Protein AF-A0A924V5T1-F1 (afdb_monomer_lite)

Structure (mmCIF, N/CA/C/O backbone):
data_AF-A0A924V5T1-F1
#
_entry.id   AF-A0A924V5T1-F1
#
loop_
_atom_site.group_PDB
_atom_site.id
_atom_site.type_symbol
_atom_site.label_atom_id
_atom_site.label_alt_id
_atom_site.label_comp_id
_atom_site.label_asym_id
_atom_site.label_entity_id
_atom_site.label_seq_id
_atom_site.pdbx_PDB_ins_code
_atom_site.Cartn_x
_atom_site.Cartn_y
_atom_site.Cartn_z
_atom_site.occupancy
_atom_site.B_iso_or_equiv
_atom_site.auth_seq_id
_atom_site.auth_comp_id
_atom_site.aut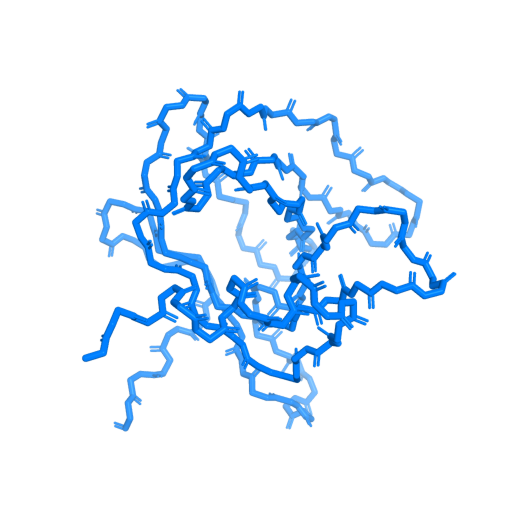h_asym_id
_atom_site.auth_atom_id
_atom_site.pdbx_PDB_model_num
ATOM 1 N N . MET A 1 1 ? -4.536 -13.784 16.838 1.00 47.34 1 MET A N 1
ATOM 2 C CA . MET A 1 1 ? -4.425 -12.323 16.641 1.00 47.34 1 MET A CA 1
ATOM 3 C C . MET A 1 1 ? -4.767 -12.011 15.199 1.00 47.34 1 MET A C 1
ATOM 5 O O . MET A 1 1 ? -4.208 -12.648 14.315 1.00 47.34 1 MET A O 1
ATOM 9 N N . ASN A 1 2 ? -5.711 -11.102 14.961 1.00 61.66 2 ASN A N 1
ATOM 10 C CA . ASN A 1 2 ? -5.956 -10.565 13.624 1.00 61.66 2 ASN A CA 1
ATOM 11 C C . ASN A 1 2 ? -4.733 -9.700 13.269 1.00 61.66 2 ASN A C 1
ATOM 13 O O . ASN A 1 2 ? -4.480 -8.739 13.978 1.00 61.66 2 ASN A O 1
ATOM 17 N N . LEU A 1 3 ? -3.932 -10.041 12.253 1.00 63.88 3 LEU A N 1
ATOM 18 C CA . LEU A 1 3 ? -2.721 -9.264 11.918 1.00 63.88 3 LEU A CA 1
ATOM 19 C C . LEU A 1 3 ? -3.031 -7.786 11.626 1.00 63.88 3 LEU A C 1
ATOM 21 O O . LEU A 1 3 ? -2.211 -6.917 11.905 1.00 63.88 3 LEU A O 1
ATOM 25 N N . ASN A 1 4 ? -4.244 -7.486 11.158 1.00 81.69 4 ASN A N 1
ATOM 26 C CA . ASN A 1 4 ? -4.672 -6.111 10.927 1.00 81.69 4 ASN A CA 1
ATOM 27 C C . ASN A 1 4 ? -4.955 -5.349 12.241 1.00 81.69 4 ASN A C 1
ATOM 29 O O . ASN A 1 4 ? -5.066 -4.124 12.210 1.00 81.69 4 ASN A O 1
ATOM 33 N N . SER A 1 5 ? -5.028 -6.018 13.405 1.00 84.19 5 SER A N 1
ATOM 34 C CA . SER A 1 5 ? -5.302 -5.359 14.692 1.00 84.19 5 SER A CA 1
ATOM 35 C C . SER A 1 5 ? -4.151 -4.475 15.162 1.00 84.19 5 SER A C 1
ATOM 37 O O . SER A 1 5 ? -4.401 -3.412 15.726 1.00 84.19 5 SER A O 1
ATOM 39 N N . GLU A 1 6 ? -2.901 -4.886 14.932 1.00 91.06 6 GLU A N 1
ATOM 40 C CA . GLU A 1 6 ? -1.725 -4.066 15.250 1.00 91.06 6 GLU A CA 1
ATOM 41 C C . GLU A 1 6 ? -1.711 -2.797 14.394 1.00 91.06 6 GLU A C 1
ATOM 43 O O . GLU A 1 6 ? -1.621 -1.694 14.924 1.00 91.06 6 GLU A O 1
ATOM 48 N N . ILE A 1 7 ? -1.919 -2.947 13.084 1.00 93.62 7 ILE A N 1
ATOM 49 C CA . ILE A 1 7 ? -1.963 -1.835 12.125 1.00 93.62 7 ILE A CA 1
ATOM 50 C C . ILE A 1 7 ? -3.100 -0.871 12.464 1.00 93.62 7 ILE A C 1
ATOM 52 O O . ILE A 1 7 ? -2.895 0.335 12.544 1.00 93.62 7 ILE A O 1
ATOM 56 N N . THR A 1 8 ? -4.291 -1.403 12.734 1.00 92.50 8 THR A N 1
ATOM 57 C CA . THR A 1 8 ? -5.449 -0.609 13.157 1.00 92.50 8 THR A CA 1
ATOM 58 C C . THR A 1 8 ? -5.166 0.157 14.448 1.00 92.50 8 THR A C 1
ATOM 60 O O . THR A 1 8 ? -5.561 1.314 14.579 1.00 92.50 8 THR A O 1
ATOM 63 N N . SER A 1 9 ? -4.470 -0.463 15.402 1.00 92.56 9 SER A N 1
ATOM 64 C CA . SER A 1 9 ? -4.104 0.190 16.662 1.00 92.56 9 SER A CA 1
ATOM 65 C C . SER A 1 9 ? -3.049 1.273 16.447 1.00 92.56 9 SER A C 1
ATOM 67 O O . SER A 1 9 ? -3.167 2.349 17.025 1.00 92.56 9 SER A O 1
ATOM 69 N N . ALA A 1 10 ? -2.054 1.029 15.592 1.00 92.62 10 ALA A N 1
ATOM 70 C CA . ALA A 1 10 ? -1.055 2.026 15.225 1.00 92.62 10 ALA A CA 1
ATOM 71 C C . ALA A 1 10 ? -1.709 3.238 14.550 1.00 92.62 10 ALA A C 1
ATOM 73 O O . ALA A 1 10 ? -1.466 4.368 14.964 1.00 92.62 10 ALA A O 1
ATOM 74 N N . ILE A 1 11 ? -2.628 3.008 13.604 1.00 92.81 11 ILE A N 1
ATOM 75 C CA . ILE A 1 11 ? -3.383 4.079 12.943 1.00 92.81 11 ILE A CA 1
ATOM 76 C C . ILE A 1 11 ? -4.194 4.882 13.962 1.00 92.81 11 ILE A C 1
ATOM 78 O O . ILE A 1 11 ? -4.075 6.098 14.010 1.00 92.81 11 ILE A O 1
ATOM 82 N N . LYS A 1 12 ? -4.966 4.231 14.839 1.00 91.12 12 LYS A N 1
ATOM 83 C CA . LYS A 1 12 ? -5.766 4.932 15.863 1.00 91.12 12 LYS A CA 1
ATOM 84 C C . LYS A 1 12 ? -4.932 5.796 16.814 1.00 91.12 12 LYS A C 1
ATOM 86 O O . LYS A 1 12 ? -5.452 6.769 17.346 1.00 91.12 12 LYS A O 1
ATOM 91 N N . ASN A 1 13 ? -3.667 5.439 17.018 1.00 91.56 13 ASN A N 1
ATOM 92 C CA . ASN A 1 13 ? -2.733 6.168 17.872 1.00 91.56 13 ASN A CA 1
ATOM 93 C C . ASN A 1 13 ? -1.789 7.095 17.087 1.00 91.56 13 ASN A C 1
ATOM 95 O O . ASN A 1 13 ? -0.826 7.592 17.664 1.00 91.56 13 ASN A O 1
ATOM 99 N N . SER A 1 14 ? -2.024 7.305 15.786 1.00 90.69 14 SER A N 1
ATOM 100 C CA . SER A 1 14 ? -1.155 8.104 14.910 1.00 90.69 14 SER A CA 1
ATOM 101 C C . SER A 1 14 ? 0.319 7.677 14.957 1.00 90.69 14 SER A C 1
ATOM 103 O O . SER A 1 14 ? 1.222 8.509 14.916 1.00 90.69 14 SER A O 1
ATOM 105 N N . ALA A 1 15 ? 0.564 6.371 15.081 1.00 91.25 15 ALA A N 1
ATOM 106 C CA . ALA A 1 15 ? 1.891 5.798 15.248 1.00 91.25 15 ALA A CA 1
ATOM 107 C C . ALA A 1 15 ? 2.399 5.176 13.933 1.00 91.25 15 ALA A C 1
ATOM 109 O O . ALA A 1 15 ? 1.681 4.385 13.311 1.00 91.25 15 ALA A O 1
ATOM 110 N N . PRO A 1 16 ? 3.643 5.472 13.511 1.00 94.06 16 PRO A N 1
ATOM 111 C CA . PRO A 1 16 ? 4.256 4.806 12.370 1.00 94.06 16 PRO A CA 1
ATOM 112 C C . PRO A 1 16 ? 4.688 3.377 12.728 1.00 94.06 16 PRO A C 1
ATOM 114 O O . PRO A 1 16 ? 5.044 3.091 13.872 1.00 94.06 16 PRO A O 1
ATOM 117 N N . LEU A 1 17 ? 4.754 2.497 11.726 1.00 94.19 17 LEU A N 1
ATOM 118 C CA . LEU A 1 17 ? 5.351 1.165 11.848 1.00 94.19 17 LEU A CA 1
ATOM 119 C C . LEU A 1 17 ? 6.462 1.002 10.812 1.00 94.19 17 LEU A C 1
ATOM 121 O O . LEU A 1 17 ? 6.240 1.154 9.613 1.00 94.19 17 LEU A O 1
ATOM 125 N N . LYS A 1 18 ? 7.661 0.624 11.270 1.00 94.56 18 LYS A N 1
ATOM 126 C CA . LYS A 1 18 ? 8.819 0.363 10.394 1.00 94.56 18 LYS A CA 1
ATOM 127 C C . LYS A 1 18 ? 8.668 -0.870 9.513 1.00 94.56 18 LYS A C 1
ATOM 129 O O . LYS A 1 18 ? 9.455 -1.057 8.594 1.00 94.56 18 LYS A O 1
ATOM 134 N N . TYR A 1 19 ? 7.695 -1.717 9.808 1.00 94.44 19 TYR A N 1
ATOM 135 C CA . TYR A 1 19 ? 7.293 -2.801 8.936 1.00 94.44 19 TYR A CA 1
ATOM 136 C C . TYR A 1 19 ? 5.901 -3.271 9.346 1.00 94.44 19 TYR A C 1
ATOM 138 O O . TYR A 1 19 ? 5.662 -3.545 10.520 1.00 94.44 19 TYR A O 1
ATOM 146 N N . ALA A 1 20 ? 4.994 -3.377 8.386 1.00 95.38 20 ALA A N 1
ATOM 147 C CA . ALA A 1 20 ? 3.635 -3.854 8.581 1.00 95.38 20 ALA A CA 1
ATOM 148 C C . ALA A 1 20 ? 3.242 -4.783 7.431 1.00 95.38 20 ALA A C 1
ATOM 150 O O . ALA A 1 20 ? 3.680 -4.586 6.301 1.00 95.38 20 ALA A O 1
ATOM 151 N N . ILE A 1 21 ? 2.401 -5.782 7.719 1.00 96.06 21 ILE A N 1
ATOM 152 C CA . ILE A 1 21 ? 1.785 -6.649 6.707 1.00 96.06 21 ILE A CA 1
ATOM 153 C C . ILE A 1 21 ? 0.271 -6.516 6.828 1.00 96.06 21 ILE A C 1
ATOM 155 O O . ILE A 1 21 ? -0.341 -7.083 7.733 1.00 96.06 21 ILE A O 1
ATOM 159 N N . VAL A 1 22 ? -0.330 -5.789 5.894 1.00 96.00 22 VAL A N 1
ATOM 160 C CA . VAL A 1 22 ? -1.779 -5.662 5.761 1.00 96.00 22 VAL A CA 1
ATOM 161 C C . VAL A 1 22 ? -2.277 -6.830 4.921 1.00 96.00 22 VAL A C 1
ATOM 163 O O . VAL A 1 22 ? -1.910 -6.947 3.752 1.00 96.00 22 VAL A O 1
ATOM 166 N N . LYS A 1 23 ? -3.129 -7.690 5.485 1.00 94.69 23 LYS A N 1
ATOM 167 C CA . LYS A 1 23 ? -3.703 -8.834 4.760 1.00 94.69 23 LYS A CA 1
ATOM 168 C C . LYS A 1 23 ? -5.143 -8.567 4.349 1.00 94.69 23 LYS A C 1
ATOM 170 O O . LYS A 1 23 ? -5.903 -7.965 5.104 1.00 94.69 23 LYS A O 1
ATOM 175 N N . ASN A 1 24 ? -5.524 -9.115 3.194 1.00 94.00 24 ASN A N 1
ATOM 176 C CA . ASN A 1 24 ? -6.902 -9.121 2.693 1.00 94.00 24 ASN A CA 1
ATOM 177 C C . ASN A 1 24 ? -7.524 -7.713 2.579 1.00 94.00 24 ASN A C 1
ATOM 179 O O . ASN A 1 24 ? -8.724 -7.546 2.784 1.00 94.00 24 ASN A O 1
ATOM 183 N N . ALA A 1 25 ? -6.709 -6.707 2.253 1.00 96.75 25 ALA A N 1
ATOM 184 C CA . ALA A 1 25 ? -7.194 -5.355 2.019 1.00 96.75 25 ALA A CA 1
ATOM 185 C C . ALA A 1 25 ? -7.869 -5.262 0.653 1.00 96.75 25 ALA A C 1
ATOM 187 O O . ALA A 1 25 ? -7.419 -5.888 -0.310 1.00 96.75 25 ALA A O 1
ATOM 188 N N . GLN A 1 26 ? -8.933 -4.469 0.568 1.00 97.94 26 GLN A N 1
ATOM 189 C CA . GLN A 1 26 ? -9.655 -4.236 -0.677 1.00 97.94 26 GLN A CA 1
ATOM 190 C C . GLN A 1 26 ? -9.289 -2.872 -1.248 1.00 97.94 26 GLN A C 1
ATOM 192 O O . GLN A 1 26 ? -9.386 -1.863 -0.559 1.00 97.94 26 GLN A O 1
ATOM 197 N N . VAL A 1 27 ? -8.914 -2.814 -2.524 1.00 98.56 27 VAL A N 1
ATOM 198 C CA . VAL A 1 27 ? -8.728 -1.539 -3.225 1.00 98.56 27 VAL A CA 1
ATOM 199 C C . VAL A 1 27 ? -10.082 -0.861 -3.388 1.00 98.56 27 VAL A C 1
ATOM 201 O O . VAL A 1 27 ? -10.954 -1.375 -4.085 1.00 98.56 27 VAL A O 1
ATOM 204 N N . VAL A 1 28 ? -10.247 0.309 -2.779 1.00 98.38 28 VAL A N 1
ATOM 205 C CA . VAL A 1 28 ? -11.485 1.100 -2.849 1.00 98.38 28 VAL A CA 1
ATOM 206 C C . VAL A 1 28 ? -11.376 2.257 -3.838 1.00 98.38 28 VAL A C 1
ATOM 208 O O . VAL A 1 28 ? -12.387 2.747 -4.334 1.00 98.38 28 VAL A O 1
ATOM 211 N N . LYS A 1 29 ? -10.152 2.684 -4.176 1.00 98.31 29 LYS A N 1
ATOM 212 C CA . LYS A 1 29 ? -9.923 3.763 -5.142 1.00 98.31 29 LYS A CA 1
ATOM 213 C C . LYS A 1 29 ? -8.568 3.631 -5.826 1.00 98.31 29 LYS A C 1
ATOM 215 O O . LYS A 1 29 ? -7.558 3.445 -5.157 1.00 98.31 29 LYS A O 1
ATOM 220 N N . SER A 1 30 ? -8.533 3.808 -7.144 1.00 97.56 30 SER A N 1
ATOM 221 C CA . SER A 1 30 ? -7.288 4.054 -7.881 1.00 97.56 30 SER A CA 1
ATOM 222 C C . SER A 1 30 ? -7.027 5.560 -7.950 1.00 97.56 30 SER A C 1
ATOM 224 O O . SER A 1 30 ? -7.963 6.346 -8.121 1.00 97.56 30 SER A O 1
ATOM 226 N N . LEU A 1 31 ? -5.774 5.974 -7.768 1.00 97.75 31 LEU A N 1
ATOM 227 C CA . LEU A 1 31 ? -5.359 7.372 -7.840 1.00 97.75 31 LEU A CA 1
ATOM 228 C C . LEU A 1 31 ? -4.437 7.571 -9.051 1.00 97.75 31 LEU A C 1
ATOM 230 O O . LEU A 1 31 ? -3.757 6.626 -9.452 1.00 97.75 31 LEU A O 1
ATOM 234 N N . PRO A 1 32 ? -4.364 8.787 -9.624 1.00 97.62 32 PRO A N 1
ATOM 235 C CA . PRO A 1 32 ? -3.344 9.097 -10.615 1.00 97.62 32 PRO A CA 1
ATOM 236 C C . PRO A 1 32 ? -1.948 8.837 -10.052 1.00 97.62 32 PRO A C 1
ATOM 238 O O . PRO A 1 32 ? -1.692 9.118 -8.872 1.00 97.62 32 PRO A O 1
ATOM 241 N N . ASP A 1 33 ? -1.044 8.360 -10.901 1.00 97.50 33 ASP A N 1
ATOM 242 C CA . ASP A 1 33 ? 0.359 8.211 -10.531 1.00 97.50 33 ASP A CA 1
ATOM 243 C C . ASP A 1 33 ? 0.919 9.530 -9.988 1.00 97.50 33 ASP A C 1
ATOM 245 O O . ASP A 1 33 ? 0.595 10.615 -10.485 1.00 97.50 33 ASP A O 1
ATOM 249 N N . ASP A 1 34 ? 1.760 9.432 -8.967 1.00 96.44 34 ASP A N 1
ATOM 250 C CA . ASP A 1 34 ? 2.574 10.555 -8.530 1.00 96.44 34 ASP A CA 1
ATOM 251 C C . ASP A 1 34 ? 3.867 10.586 -9.342 1.00 96.44 34 ASP A C 1
ATOM 253 O O . ASP A 1 34 ? 4.571 9.583 -9.455 1.00 96.44 34 ASP A O 1
ATOM 257 N N . LYS A 1 35 ? 4.140 11.747 -9.935 1.00 96.62 35 LYS A N 1
ATOM 258 C CA . LYS A 1 35 ? 5.281 11.995 -10.825 1.00 96.62 35 LYS A CA 1
ATOM 259 C C . LYS A 1 35 ? 6.243 13.038 -10.250 1.00 96.62 35 LYS A C 1
ATOM 261 O O . LYS A 1 35 ? 7.155 13.476 -10.945 1.00 96.62 35 LYS A O 1
ATOM 266 N N . ASN A 1 36 ? 6.029 13.479 -9.009 1.00 91.94 36 ASN A N 1
ATOM 267 C CA . ASN A 1 36 ? 6.891 14.453 -8.343 1.00 91.94 36 ASN A CA 1
ATOM 268 C C . ASN A 1 36 ? 8.088 13.742 -7.696 1.00 91.94 36 ASN A C 1
ATOM 270 O O . ASN A 1 36 ? 8.133 13.547 -6.484 1.00 91.94 36 ASN A O 1
ATOM 274 N N . GLY A 1 37 ? 9.052 13.333 -8.521 1.00 92.81 37 GLY A N 1
ATOM 275 C CA . GLY A 1 37 ? 10.171 12.481 -8.112 1.00 92.81 37 GLY A CA 1
ATOM 276 C C . GLY A 1 37 ? 10.072 11.105 -8.775 1.00 92.81 37 GLY A C 1
ATOM 277 O O . GLY A 1 37 ? 9.616 11.045 -9.919 1.00 92.81 37 GLY A O 1
ATOM 278 N N . PRO A 1 38 ? 10.492 10.016 -8.100 1.00 93.62 38 PRO A N 1
ATOM 279 C CA . PRO A 1 38 ? 10.297 8.669 -8.626 1.00 93.62 38 PRO A CA 1
ATOM 280 C C . PRO A 1 38 ? 8.820 8.410 -8.929 1.00 93.62 38 PRO A C 1
ATOM 282 O O . PRO A 1 38 ? 7.937 8.887 -8.207 1.00 93.62 38 PRO A O 1
ATOM 285 N N . LEU A 1 39 ? 8.548 7.663 -9.991 1.00 97.00 39 LEU A N 1
ATOM 286 C CA . LEU A 1 39 ? 7.196 7.359 -10.426 1.00 97.00 39 LEU A CA 1
ATOM 287 C C . LEU A 1 39 ? 6.534 6.409 -9.426 1.00 97.00 39 LEU A C 1
ATOM 289 O O . LEU A 1 39 ? 6.931 5.253 -9.286 1.00 97.00 39 LEU A O 1
ATOM 293 N N . HIS A 1 40 ? 5.480 6.878 -8.758 1.00 97.81 40 HIS A N 1
ATOM 294 C CA . HIS A 1 40 ? 4.699 6.047 -7.845 1.00 97.81 40 HIS A CA 1
ATOM 295 C C . HIS A 1 40 ? 3.306 5.783 -8.401 1.00 97.81 40 HIS A C 1
ATOM 297 O O . HIS A 1 40 ? 2.519 6.702 -8.633 1.00 97.81 40 HIS A O 1
ATOM 303 N N . GLN A 1 41 ? 2.959 4.507 -8.522 1.00 98.25 41 GLN A N 1
ATOM 304 C CA . GLN A 1 41 ? 1.572 4.085 -8.608 1.00 98.25 41 GLN A CA 1
ATOM 305 C C . GLN A 1 41 ? 0.907 4.278 -7.242 1.00 98.25 41 GLN A C 1
ATOM 307 O O . GLN A 1 41 ? 1.485 3.933 -6.208 1.00 98.25 41 GLN A O 1
ATOM 312 N N . ARG A 1 42 ? -0.325 4.800 -7.235 1.00 98.12 42 ARG A N 1
ATOM 313 C CA . ARG A 1 42 ? -1.078 5.035 -6.000 1.00 98.12 42 ARG A CA 1
ATOM 314 C C . ARG A 1 42 ? -2.475 4.439 -6.031 1.00 98.12 42 ARG A C 1
ATOM 316 O O . ARG A 1 42 ? -3.183 4.499 -7.036 1.00 98.12 42 ARG A O 1
ATOM 323 N N . TRP A 1 43 ? -2.902 3.916 -4.892 1.00 98.50 43 TRP A N 1
ATOM 324 C CA . TRP A 1 43 ? -4.280 3.492 -4.660 1.00 98.50 43 TRP A CA 1
ATOM 325 C C . TRP A 1 43 ? -4.627 3.616 -3.181 1.00 98.50 43 TRP A C 1
ATOM 327 O O . TRP A 1 43 ? -3.749 3.695 -2.327 1.00 98.50 43 TRP A O 1
ATOM 337 N N . ILE A 1 44 ? -5.919 3.628 -2.884 1.00 98.38 44 ILE A N 1
ATOM 338 C CA . ILE A 1 44 ? -6.443 3.567 -1.524 1.00 98.38 44 ILE A CA 1
ATOM 339 C C . ILE A 1 44 ? -7.014 2.174 -1.322 1.00 98.38 44 ILE A C 1
ATOM 341 O O . ILE A 1 44 ? -7.796 1.691 -2.150 1.00 98.38 44 ILE A O 1
ATOM 345 N N . MET A 1 45 ? -6.632 1.539 -0.220 1.00 97.81 45 MET A N 1
ATOM 346 C CA . MET A 1 45 ? -7.189 0.264 0.210 1.00 97.81 45 MET A CA 1
ATOM 347 C C . MET A 1 45 ? -7.869 0.397 1.569 1.00 97.81 45 MET A C 1
ATOM 349 O O . MET A 1 45 ? -7.356 1.084 2.450 1.00 97.81 45 MET A O 1
ATOM 353 N N . GLU A 1 46 ? -9.007 -0.265 1.735 1.00 96.94 46 GLU A N 1
ATOM 354 C CA . GLU A 1 46 ? -9.668 -0.440 3.024 1.00 96.94 46 GLU A CA 1
ATOM 355 C C . GLU A 1 46 ? -9.182 -1.737 3.674 1.00 96.94 46 GLU A C 1
ATOM 357 O O . GLU A 1 46 ? -9.107 -2.782 3.018 1.00 96.94 46 GLU A O 1
ATOM 362 N N . ILE A 1 47 ? -8.829 -1.653 4.957 1.00 94.44 47 ILE A N 1
ATOM 363 C CA . ILE A 1 47 ? -8.263 -2.778 5.709 1.00 94.44 47 ILE A CA 1
ATOM 364 C C . ILE A 1 47 ? -9.259 -3.384 6.699 1.00 94.44 47 ILE A C 1
ATOM 366 O O . ILE A 1 47 ? -9.241 -4.598 6.894 1.00 94.44 47 ILE A O 1
ATOM 370 N N . GLU A 1 48 ? -10.104 -2.553 7.321 1.00 89.69 48 GLU A N 1
ATOM 371 C CA . GLU A 1 48 ? -11.129 -2.949 8.291 1.00 89.69 48 GLU A CA 1
ATOM 372 C C . GLU A 1 48 ? -11.988 -1.734 8.695 1.00 89.69 48 GLU A C 1
ATOM 374 O O . GLU A 1 48 ? -11.442 -0.671 8.975 1.00 89.69 48 GLU A O 1
ATOM 379 N N . ASN A 1 49 ? -13.314 -1.895 8.801 1.00 86.50 49 ASN A N 1
ATOM 380 C CA . ASN A 1 49 ? -14.242 -0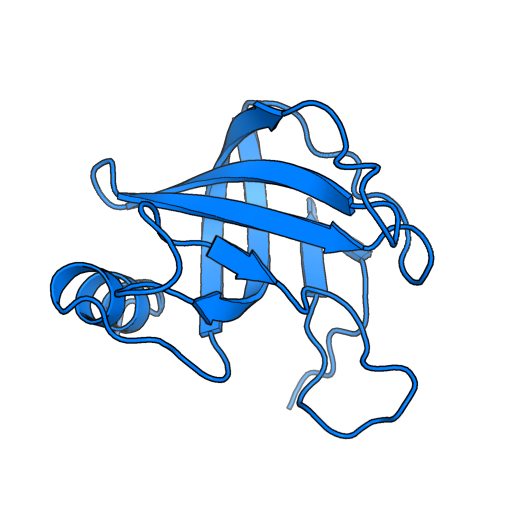.914 9.391 1.00 86.50 49 ASN A CA 1
ATOM 381 C C . ASN A 1 49 ? -14.058 0.540 8.892 1.00 86.50 49 ASN A C 1
ATOM 383 O O . ASN A 1 49 ? -14.045 1.472 9.699 1.00 86.50 49 ASN A O 1
ATOM 387 N N . GLY A 1 50 ? -13.881 0.744 7.582 1.00 90.25 50 GLY A N 1
ATOM 388 C CA . GLY A 1 50 ? -13.676 2.070 6.987 1.00 90.25 50 GLY A CA 1
ATOM 389 C C . GLY A 1 50 ? -12.278 2.667 7.186 1.00 90.25 50 GLY A C 1
ATOM 390 O O . GLY A 1 50 ? -12.023 3.779 6.728 1.00 90.25 50 GLY A O 1
ATOM 391 N N . ILE A 1 51 ? -11.351 1.957 7.837 1.00 93.88 51 ILE A N 1
ATOM 392 C CA . ILE A 1 51 ? -9.953 2.381 7.935 1.00 93.88 51 ILE A CA 1
ATOM 393 C C . ILE A 1 51 ? -9.288 2.158 6.584 1.00 93.88 51 ILE A C 1
ATOM 395 O O . ILE A 1 51 ? -9.199 1.029 6.091 1.00 93.88 51 ILE A O 1
ATOM 399 N N . THR A 1 52 ? -8.777 3.244 6.015 1.00 96.56 52 THR A N 1
ATOM 400 C CA . THR A 1 52 ? -8.099 3.235 4.724 1.00 96.56 52 THR A CA 1
ATOM 401 C C . THR A 1 52 ? -6.626 3.586 4.842 1.00 96.56 52 THR A C 1
ATOM 403 O O . THR A 1 52 ? -6.236 4.406 5.671 1.00 96.56 52 THR A O 1
ATOM 406 N N . ILE A 1 53 ? -5.820 3.007 3.957 1.00 97.75 53 ILE A N 1
ATOM 407 C CA . ILE A 1 53 ? -4.404 3.326 3.782 1.00 97.75 53 ILE A CA 1
ATOM 408 C C . ILE A 1 53 ? -4.177 3.693 2.316 1.00 97.75 53 ILE A C 1
ATOM 410 O O . ILE A 1 53 ? -4.634 2.981 1.417 1.00 97.75 53 ILE A O 1
ATOM 414 N N . THR A 1 54 ? -3.450 4.782 2.068 1.00 98.06 54 THR A N 1
ATOM 415 C CA . THR A 1 54 ? -2.972 5.115 0.719 1.00 98.06 54 THR A CA 1
ATOM 416 C C . THR A 1 54 ? -1.639 4.426 0.463 1.00 98.06 54 THR A C 1
ATOM 418 O O . THR A 1 54 ? -0.674 4.648 1.186 1.00 98.06 54 THR A O 1
ATOM 421 N N . VAL A 1 55 ? -1.556 3.606 -0.576 1.00 98.25 55 VAL A N 1
ATOM 422 C CA . VAL A 1 55 ? -0.306 2.954 -0.969 1.00 98.25 55 VAL A CA 1
ATOM 423 C C . VAL A 1 55 ? 0.431 3.803 -1.999 1.00 98.25 55 VAL A C 1
ATOM 425 O O . VAL A 1 55 ? -0.172 4.267 -2.965 1.00 98.25 55 VAL A O 1
ATOM 428 N N . PHE A 1 56 ? 1.737 3.964 -1.796 1.00 97.56 56 PHE A N 1
ATOM 429 C CA . PHE A 1 56 ? 2.698 4.503 -2.751 1.00 97.56 56 PHE A CA 1
ATOM 430 C C . PHE A 1 56 ? 3.641 3.369 -3.162 1.00 97.56 56 PHE A C 1
ATOM 432 O O . PHE A 1 56 ? 4.462 2.902 -2.369 1.00 97.56 56 PHE A O 1
ATOM 439 N N . HIS A 1 57 ? 3.504 2.901 -4.400 1.00 97.56 57 HIS A N 1
ATOM 440 C CA . HIS A 1 57 ? 4.316 1.826 -4.960 1.00 97.56 57 HIS A CA 1
ATOM 441 C C . HIS A 1 57 ? 5.212 2.385 -6.060 1.00 97.56 57 HIS A C 1
ATOM 443 O O . HIS A 1 57 ? 4.715 2.846 -7.087 1.00 97.56 57 HIS A O 1
ATOM 449 N N . ASN A 1 58 ? 6.522 2.397 -5.821 1.00 96.25 58 ASN A N 1
ATOM 450 C CA . ASN A 1 58 ? 7.490 2.933 -6.768 1.00 96.25 58 ASN A CA 1
ATOM 451 C C . ASN A 1 58 ? 7.663 1.970 -7.949 1.00 96.25 58 ASN A C 1
ATOM 453 O O . ASN A 1 58 ? 8.215 0.884 -7.785 1.00 96.25 58 ASN A O 1
ATOM 457 N N . VAL A 1 59 ? 7.207 2.383 -9.131 1.00 96.12 59 VAL A N 1
ATOM 458 C CA . VAL A 1 59 ? 7.252 1.560 -10.347 1.00 96.12 59 VAL A CA 1
ATOM 459 C C . VAL A 1 59 ? 8.513 1.779 -11.185 1.00 96.12 59 VAL A C 1
ATOM 461 O O . VAL A 1 59 ? 8.693 1.106 -12.194 1.00 96.12 59 VAL A O 1
ATOM 464 N N . ASP A 1 60 ? 9.404 2.687 -10.775 1.00 93.75 60 ASP A N 1
ATOM 465 C CA . ASP A 1 60 ? 10.733 2.799 -11.391 1.00 93.75 60 ASP A CA 1
ATOM 466 C C . ASP A 1 60 ? 11.636 1.621 -10.995 1.00 93.75 60 ASP A C 1
ATOM 468 O O . ASP A 1 60 ? 12.578 1.287 -11.711 1.00 93.75 60 ASP A O 1
ATOM 472 N N . ILE A 1 61 ? 11.365 1.000 -9.841 1.00 92.94 61 ILE A N 1
ATOM 473 C CA . ILE A 1 61 ? 12.194 -0.066 -9.252 1.00 92.94 61 ILE A CA 1
ATOM 474 C C . ILE A 1 61 ? 11.431 -1.365 -8.977 1.00 92.94 61 ILE A C 1
ATOM 476 O O . ILE A 1 61 ? 12.043 -2.347 -8.565 1.00 92.94 61 ILE A O 1
ATOM 480 N N . ALA A 1 62 ? 10.119 -1.390 -9.210 1.00 94.00 62 ALA A N 1
ATOM 481 C CA . ALA A 1 62 ? 9.291 -2.584 -9.103 1.00 94.00 62 ALA A CA 1
ATOM 482 C C . ALA A 1 62 ? 8.253 -2.632 -10.226 1.00 94.00 62 ALA A C 1
ATOM 484 O O . ALA A 1 62 ? 7.879 -1.613 -10.804 1.00 94.00 62 ALA A O 1
ATOM 485 N N . GLU A 1 63 ? 7.775 -3.832 -10.542 1.00 95.69 63 GLU A N 1
ATOM 486 C CA . GLU A 1 63 ? 6.727 -3.995 -11.543 1.00 95.69 63 GLU A CA 1
ATOM 487 C C . GLU A 1 63 ? 5.421 -3.338 -11.090 1.00 95.69 63 GLU A C 1
ATOM 489 O O . GLU A 1 63 ? 4.955 -3.545 -9.970 1.00 95.69 63 GLU A O 1
ATOM 494 N N . ARG A 1 64 ? 4.780 -2.595 -11.999 1.00 97.19 64 ARG A N 1
ATOM 495 C CA . ARG A 1 64 ? 3.446 -2.040 -11.759 1.00 97.19 64 ARG A CA 1
ATOM 496 C C . ARG A 1 64 ? 2.466 -3.151 -11.393 1.00 97.19 64 ARG A C 1
ATOM 498 O O . ARG A 1 64 ? 2.270 -4.099 -12.152 1.00 97.19 64 ARG A O 1
ATOM 505 N N . VAL A 1 65 ? 1.751 -2.957 -10.291 1.00 97.94 65 VAL A N 1
ATOM 506 C CA . VAL A 1 65 ? 0.728 -3.901 -9.850 1.00 97.94 65 VAL A CA 1
ATOM 507 C C . VAL A 1 65 ? -0.563 -3.642 -10.638 1.00 97.94 65 VAL A C 1
ATOM 509 O O . VAL A 1 65 ? -1.061 -2.511 -10.630 1.00 97.94 65 VAL A O 1
ATOM 512 N N . PRO A 1 66 ? -1.173 -4.644 -11.295 1.00 97.56 66 PRO A N 1
ATOM 513 C CA . PRO A 1 66 ? -2.408 -4.482 -12.062 1.00 97.56 66 PRO A CA 1
ATOM 514 C C . PRO A 1 66 ? -3.645 -4.447 -11.143 1.00 97.56 66 PRO A C 1
ATOM 516 O O . PRO A 1 66 ? -4.610 -5.187 -11.328 1.00 97.56 66 PRO A O 1
ATOM 519 N N . VAL A 1 67 ? -3.611 -3.598 -10.112 1.00 97.31 67 VAL A N 1
ATOM 520 C CA . VAL A 1 67 ? -4.732 -3.404 -9.189 1.00 97.31 67 VAL A CA 1
ATOM 521 C C . VAL A 1 67 ? -5.901 -2.709 -9.880 1.00 97.31 67 VAL A C 1
ATOM 523 O O . VAL A 1 67 ? -5.732 -1.766 -10.652 1.00 97.31 67 VAL A O 1
ATOM 526 N N . THR A 1 68 ? -7.110 -3.137 -9.535 1.00 97.38 68 THR A N 1
ATOM 527 C CA . THR A 1 68 ? -8.368 -2.489 -9.920 1.00 97.38 68 THR A CA 1
ATOM 528 C C . THR A 1 68 ? -9.220 -2.266 -8.674 1.00 97.38 68 THR A C 1
ATOM 530 O O . THR A 1 68 ? -8.984 -2.883 -7.634 1.00 97.38 68 THR A O 1
ATOM 533 N N . VAL A 1 69 ? -10.205 -1.367 -8.741 1.00 98.31 69 VAL A N 1
ATOM 534 C CA . VAL A 1 69 ? -11.162 -1.212 -7.634 1.00 98.31 69 VAL A CA 1
ATOM 535 C C . VAL A 1 69 ? -11.874 -2.548 -7.417 1.00 98.31 69 VAL A C 1
ATOM 537 O O . VAL A 1 69 ? -12.362 -3.160 -8.362 1.00 98.31 69 VAL A O 1
ATOM 540 N N . GLY A 1 70 ? -11.894 -3.010 -6.170 1.00 97.81 70 GLY A N 1
ATOM 541 C CA . GLY A 1 70 ? -12.399 -4.321 -5.779 1.00 97.81 70 GLY A CA 1
ATOM 542 C C . GLY A 1 70 ? -11.327 -5.406 -5.635 1.00 97.81 70 GLY A C 1
ATOM 543 O O . GLY A 1 70 ? -11.610 -6.415 -4.987 1.00 97.81 70 GLY A O 1
ATOM 544 N N . SER A 1 71 ? -10.103 -5.210 -6.151 1.00 98.00 71 SER A N 1
ATOM 545 C CA . SER A 1 71 ? -8.991 -6.151 -5.956 1.00 98.00 71 SER A CA 1
ATOM 546 C C . SER A 1 71 ? -8.719 -6.389 -4.470 1.00 98.00 71 SER A C 1
ATOM 548 O O . SER A 1 71 ? -8.646 -5.437 -3.692 1.00 98.00 71 SER A O 1
ATOM 550 N N . ARG A 1 72 ? -8.523 -7.657 -4.089 1.00 97.50 72 ARG A N 1
ATOM 551 C CA . ARG A 1 72 ? -8.055 -8.043 -2.753 1.00 97.50 72 ARG A CA 1
ATOM 552 C C . ARG A 1 72 ? -6.580 -8.389 -2.785 1.00 97.50 72 ARG A C 1
ATOM 554 O O . ARG A 1 72 ? -6.140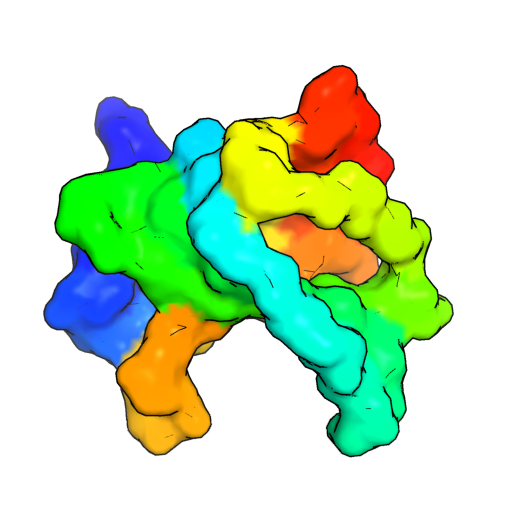 -9.145 -3.648 1.00 97.50 72 ARG A O 1
ATOM 561 N N . LEU A 1 73 ? -5.836 -7.838 -1.838 1.00 96.75 73 LEU A N 1
ATOM 562 C CA . LEU A 1 73 ? -4.384 -7.914 -1.838 1.00 96.75 73 LEU A CA 1
ATOM 563 C C . LEU A 1 73 ? -3.797 -7.974 -0.429 1.00 96.75 73 LEU A C 1
ATOM 565 O O . LEU A 1 73 ? -4.447 -7.647 0.567 1.00 96.75 73 LEU A O 1
ATOM 569 N N . THR A 1 74 ? -2.556 -8.446 -0.362 1.00 97.12 74 THR A N 1
ATOM 570 C CA . THR A 1 74 ? -1.697 -8.314 0.819 1.00 97.12 74 THR A CA 1
ATOM 571 C C . THR A 1 74 ? -0.595 -7.322 0.490 1.00 97.12 74 THR A C 1
ATOM 573 O O . THR A 1 74 ? 0.020 -7.441 -0.565 1.00 97.12 74 THR A O 1
ATOM 576 N N . VAL A 1 75 ? -0.337 -6.363 1.375 1.00 97.31 75 VAL A N 1
ATOM 577 C CA . VAL A 1 75 ? 0.740 -5.378 1.212 1.00 97.31 75 VAL A CA 1
ATOM 578 C C . VAL A 1 75 ? 1.661 -5.453 2.410 1.00 97.31 75 VAL A C 1
ATOM 580 O O . VAL A 1 75 ? 1.194 -5.444 3.550 1.00 97.31 75 VAL A O 1
ATOM 583 N N . ALA A 1 76 ? 2.959 -5.503 2.148 1.00 96.75 76 ALA A N 1
ATOM 584 C CA . ALA A 1 76 ? 3.993 -5.343 3.150 1.00 96.75 76 ALA A CA 1
ATOM 585 C C . ALA A 1 76 ? 4.836 -4.104 2.852 1.00 96.75 76 ALA A C 1
ATOM 587 O O . ALA A 1 76 ? 5.191 -3.866 1.699 1.00 96.75 76 ALA A O 1
ATOM 588 N N . GLY A 1 77 ? 5.161 -3.335 3.887 1.00 96.00 77 GLY A N 1
ATOM 589 C CA . GLY A 1 77 ? 5.967 -2.122 3.761 1.00 96.00 77 GLY A CA 1
ATOM 590 C C . GLY A 1 77 ? 6.036 -1.322 5.057 1.00 96.00 77 GLY A C 1
ATOM 591 O O . GLY A 1 77 ? 5.663 -1.807 6.128 1.00 96.00 77 GLY A O 1
ATOM 592 N N . GLU A 1 78 ? 6.508 -0.084 4.959 1.00 96.00 78 GLU A N 1
ATOM 593 C CA . GLU A 1 78 ? 6.507 0.875 6.066 1.00 96.00 78 GLU A CA 1
ATOM 594 C C . GLU A 1 78 ? 5.147 1.589 6.127 1.00 96.00 78 GLU A C 1
ATOM 596 O O . GLU A 1 78 ? 4.637 2.040 5.102 1.00 96.00 78 GLU A O 1
ATOM 601 N N . LEU A 1 79 ? 4.564 1.703 7.322 1.00 95.94 79 LEU A N 1
ATOM 602 C CA . LEU A 1 79 ? 3.369 2.510 7.578 1.00 95.94 79 LEU A CA 1
ATOM 603 C C . LEU A 1 79 ? 3.804 3.856 8.155 1.00 95.94 79 LEU A C 1
ATOM 605 O O . LEU A 1 79 ? 4.425 3.895 9.220 1.00 95.94 79 LEU A O 1
ATOM 609 N N . GLU A 1 80 ? 3.426 4.951 7.506 1.00 95.06 80 GLU A N 1
ATOM 610 C CA . GLU A 1 80 ? 3.566 6.285 8.079 1.00 95.06 80 GLU A CA 1
ATOM 611 C C . GLU A 1 80 ? 2.200 6.901 8.354 1.00 95.06 80 GLU A C 1
ATOM 613 O O . GLU A 1 80 ? 1.289 6.862 7.527 1.00 95.06 80 GLU A O 1
ATOM 618 N N . TYR A 1 81 ? 2.071 7.481 9.541 1.00 91.62 81 TYR A N 1
ATOM 619 C CA . TYR A 1 81 ? 0.928 8.283 9.938 1.00 91.62 81 TYR A CA 1
ATOM 620 C C . TYR A 1 81 ? 1.358 9.251 11.046 1.00 91.62 81 TYR A C 1
ATOM 622 O O . TYR A 1 81 ? 2.310 8.956 11.771 1.00 91.62 81 TYR A O 1
ATOM 630 N N . GLY A 1 82 ? 0.705 10.411 11.150 1.00 80.38 82 GLY A N 1
ATOM 631 C CA . GLY A 1 82 ? 1.051 11.466 12.109 1.00 80.38 82 GLY A CA 1
ATOM 632 C C . GLY A 1 82 ? 1.498 12.763 11.429 1.00 80.38 82 GLY A C 1
ATOM 633 O O . GLY A 1 82 ? 1.054 13.069 10.329 1.00 80.38 82 GLY A O 1
ATOM 634 N N . ASP A 1 83 ? 2.394 13.526 12.060 1.00 73.62 83 ASP A N 1
ATOM 635 C CA . ASP A 1 83 ? 2.679 14.938 11.726 1.00 73.62 83 ASP A CA 1
ATOM 636 C C . ASP A 1 83 ? 3.014 15.232 10.252 1.00 73.62 83 ASP A C 1
ATOM 638 O O . ASP A 1 83 ? 2.770 16.334 9.762 1.00 73.62 83 ASP A O 1
ATOM 642 N N . LYS A 1 84 ? 3.572 14.256 9.526 1.00 78.00 84 LYS A N 1
ATOM 643 C CA . LYS A 1 84 ? 3.929 14.398 8.105 1.00 78.00 84 LYS A CA 1
ATOM 644 C C . LYS A 1 84 ? 2.783 14.093 7.139 1.00 78.00 84 LYS A 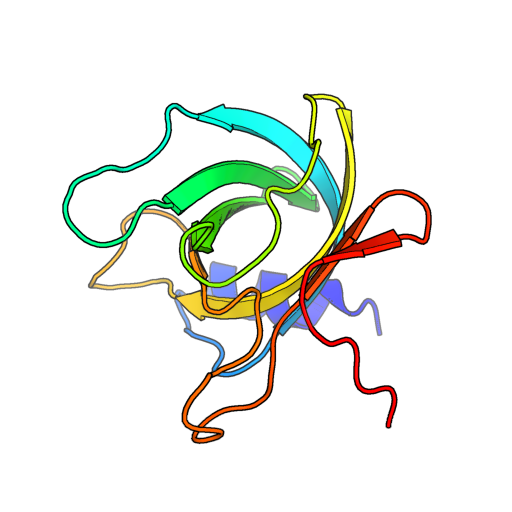C 1
ATOM 646 O O . LYS A 1 84 ? 2.804 14.593 6.017 1.00 78.00 84 LYS A O 1
ATOM 651 N N . TRP A 1 85 ? 1.805 13.284 7.545 1.00 83.50 85 TRP A N 1
ATOM 652 C CA . TRP A 1 85 ? 0.764 12.753 6.667 1.00 83.50 85 TRP A CA 1
ATOM 653 C C . TRP A 1 85 ? -0.613 12.872 7.312 1.00 83.50 85 TRP A C 1
ATOM 655 O O . TRP A 1 85 ? -0.866 12.329 8.384 1.00 83.50 85 TRP A O 1
ATOM 665 N N . LYS A 1 86 ? -1.532 13.547 6.616 1.00 84.50 86 LYS A N 1
ATOM 666 C CA . LYS A 1 86 ? -2.920 13.714 7.078 1.00 84.50 86 LYS A CA 1
ATOM 667 C C . LYS A 1 86 ? -3.701 12.399 7.114 1.00 84.50 86 LYS A C 1
ATOM 669 O O . LYS A 1 86 ? -4.611 12.264 7.924 1.00 84.50 86 LYS A O 1
ATOM 674 N N . ASP A 1 87 ? -3.306 11.449 6.274 1.00 91.25 87 ASP A N 1
ATOM 675 C CA . ASP A 1 87 ? -3.905 10.126 6.139 1.00 91.25 87 ASP A CA 1
ATOM 676 C C . ASP A 1 87 ? -2.816 9.052 6.294 1.00 91.25 87 ASP A C 1
ATOM 678 O O . ASP A 1 87 ? -1.660 9.323 5.955 1.00 91.25 87 ASP A O 1
ATOM 682 N N . PRO A 1 88 ? -3.140 7.832 6.761 1.00 95.81 88 PRO A N 1
ATOM 683 C CA . PRO A 1 88 ? -2.178 6.739 6.801 1.00 95.81 88 PRO A CA 1
ATOM 684 C C . PRO A 1 88 ? -1.689 6.392 5.394 1.00 95.81 88 PRO A C 1
ATOM 686 O O . PRO A 1 88 ? -2.493 6.147 4.484 1.00 95.81 88 PRO A O 1
ATOM 689 N N . ILE A 1 89 ? -0.372 6.321 5.219 1.00 97.12 89 ILE A N 1
ATOM 690 C CA . ILE A 1 89 ? 0.250 5.912 3.961 1.00 97.12 89 ILE A CA 1
ATOM 691 C C . ILE A 1 89 ? 1.127 4.687 4.166 1.00 97.12 89 ILE A C 1
ATOM 693 O O . ILE A 1 89 ? 1.717 4.490 5.228 1.00 97.12 89 ILE A O 1
ATOM 697 N N . MET A 1 90 ? 1.229 3.867 3.126 1.00 97.06 90 MET A N 1
ATOM 698 C CA . MET A 1 90 ? 2.160 2.752 3.075 1.00 97.06 90 MET A CA 1
ATOM 699 C C . MET A 1 90 ? 3.087 2.899 1.875 1.00 97.06 90 MET A C 1
ATOM 701 O O . MET A 1 90 ? 2.636 3.073 0.743 1.00 97.06 90 MET A O 1
ATOM 705 N N . HIS A 1 91 ? 4.385 2.824 2.139 1.00 95.38 91 HIS A N 1
ATOM 706 C CA . HIS A 1 91 ? 5.466 2.949 1.157 1.00 95.38 91 HIS A CA 1
ATOM 707 C C . HIS A 1 91 ? 6.508 1.854 1.383 1.00 95.38 91 HIS A C 1
ATOM 709 O O . HIS A 1 91 ? 6.322 0.993 2.244 1.00 95.38 91 HIS A O 1
ATOM 715 N N . TRP A 1 92 ? 7.575 1.843 0.579 1.00 95.69 92 TRP A N 1
ATOM 716 C CA . TRP A 1 92 ? 8.540 0.735 0.548 1.00 95.69 92 TRP A CA 1
ATOM 717 C C . TRP A 1 92 ? 7.855 -0.616 0.329 1.00 95.69 92 TRP A C 1
ATOM 719 O O . TRP A 1 92 ? 8.182 -1.606 0.969 1.00 95.69 92 TRP A O 1
ATOM 729 N N . THR A 1 93 ? 6.877 -0.649 -0.578 1.00 96.38 93 THR A N 1
ATOM 730 C CA . THR A 1 93 ? 6.109 -1.853 -0.945 1.00 96.38 93 THR A CA 1
ATOM 731 C C . THR A 1 93 ? 6.811 -2.682 -2.024 1.00 96.38 93 THR A C 1
ATOM 733 O O . THR A 1 93 ? 6.172 -3.292 -2.878 1.00 96.38 93 THR A O 1
ATOM 736 N N . HIS A 1 94 ? 8.140 -2.641 -2.003 1.00 94.50 94 HIS A N 1
ATOM 737 C CA . HIS A 1 94 ? 9.059 -3.242 -2.956 1.00 94.50 94 HIS A CA 1
ATOM 738 C C . HIS A 1 94 ? 10.409 -3.495 -2.268 1.00 94.50 94 HIS A C 1
ATOM 740 O O . HIS A 1 94 ? 10.616 -3.146 -1.099 1.00 94.50 94 HIS A O 1
ATOM 746 N N . ASP A 1 95 ? 11.359 -4.029 -3.024 1.00 91.19 95 ASP A N 1
ATOM 747 C CA . ASP A 1 95 ? 12.712 -4.296 -2.543 1.00 91.19 95 ASP A CA 1
ATOM 748 C C . ASP A 1 95 ? 13.478 -3.008 -2.330 1.00 91.19 95 ASP A C 1
ATOM 750 O O . ASP A 1 95 ? 13.443 -2.119 -3.177 1.00 91.19 95 ASP A O 1
ATOM 754 N N . ASP A 1 96 ? 14.215 -2.899 -1.229 1.00 89.44 96 ASP A N 1
ATOM 755 C CA . ASP A 1 96 ? 15.195 -1.828 -1.106 1.00 89.44 96 ASP A CA 1
ATOM 756 C C . ASP A 1 96 ? 16.430 -2.192 -1.945 1.00 89.44 96 ASP A C 1
ATOM 758 O O . ASP A 1 96 ? 17.149 -3.117 -1.558 1.00 89.44 96 ASP A O 1
ATOM 762 N N . PRO A 1 97 ? 16.751 -1.464 -3.034 1.00 87.31 97 PRO A N 1
ATOM 763 C CA . PRO A 1 97 ? 17.915 -1.776 -3.867 1.00 87.31 97 PRO A CA 1
ATOM 764 C C . PRO A 1 97 ? 19.242 -1.686 -3.101 1.00 87.31 97 PRO A C 1
ATOM 766 O O . PRO A 1 97 ? 20.260 -2.202 -3.552 1.00 87.31 97 PRO A O 1
ATOM 769 N N . GLN A 1 98 ? 19.243 -1.008 -1.948 1.00 89.31 98 GLN A N 1
ATOM 770 C CA . GLN A 1 98 ? 20.406 -0.863 -1.073 1.00 89.31 98 GLN A CA 1
ATOM 771 C C . GLN A 1 98 ? 20.377 -1.823 0.126 1.00 89.31 98 GLN A C 1
ATOM 773 O O . GLN A 1 98 ? 21.293 -1.789 0.943 1.00 89.31 98 GLN A O 1
ATOM 778 N N . ASN A 1 99 ? 19.332 -2.649 0.252 1.00 87.00 99 ASN A N 1
ATOM 779 C CA . ASN A 1 99 ? 19.145 -3.632 1.321 1.00 87.00 99 ASN A CA 1
ATOM 780 C C . ASN A 1 99 ? 19.326 -3.060 2.747 1.00 87.00 99 ASN A C 1
ATOM 782 O O . ASN A 1 99 ? 19.890 -3.707 3.628 1.00 87.00 99 ASN A O 1
ATOM 786 N N . ARG A 1 100 ? 18.884 -1.816 2.985 1.00 88.62 100 ARG A N 1
ATOM 787 C CA . ARG A 1 100 ? 19.004 -1.130 4.288 1.00 88.62 100 ARG A CA 1
ATOM 788 C C . ARG A 1 100 ? 17.785 -1.337 5.179 1.00 88.62 100 ARG A C 1
ATOM 790 O O . ARG A 1 100 ? 17.838 -1.045 6.372 1.00 88.62 100 ARG A O 1
ATOM 797 N N . ARG A 1 101 ? 16.680 -1.798 4.601 1.00 89.00 101 ARG A N 1
ATOM 798 C CA . ARG A 1 101 ? 15.423 -2.098 5.288 1.00 89.00 101 ARG A CA 1
ATOM 799 C C . ARG A 1 101 ? 14.841 -3.402 4.771 1.00 89.00 101 ARG A C 1
ATOM 801 O O . ARG A 1 101 ? 15.190 -3.865 3.688 1.00 89.00 101 ARG A O 1
ATOM 808 N N . LYS A 1 102 ? 13.928 -3.971 5.556 1.00 91.88 102 LYS A N 1
ATOM 809 C CA . LYS A 1 102 ? 13.191 -5.170 5.166 1.00 91.88 102 LYS A CA 1
ATOM 810 C C . LYS A 1 102 ? 12.402 -4.897 3.881 1.00 91.88 102 LYS A C 1
ATOM 812 O O . LYS A 1 102 ? 11.701 -3.889 3.809 1.00 91.88 102 LYS A O 1
ATOM 817 N N . ALA A 1 103 ? 12.534 -5.786 2.899 1.00 91.81 103 ALA A N 1
ATOM 818 C CA . ALA A 1 103 ? 11.831 -5.683 1.625 1.00 91.81 103 ALA A CA 1
ATOM 819 C C . ALA A 1 103 ? 10.312 -5.721 1.832 1.00 91.81 103 ALA A C 1
ATOM 821 O O . ALA A 1 103 ? 9.802 -6.520 2.625 1.00 91.81 103 ALA A O 1
ATOM 822 N N . GLY A 1 104 ? 9.606 -4.839 1.130 1.00 95.62 104 GLY A N 1
ATOM 823 C CA . GLY A 1 104 ? 8.157 -4.888 1.023 1.00 95.62 104 GLY A CA 1
ATOM 824 C C . GLY A 1 104 ? 7.713 -5.565 -0.264 1.00 95.62 104 GLY A C 1
ATOM 825 O O . GLY A 1 104 ? 8.511 -5.883 -1.144 1.00 95.62 104 GLY A O 1
ATOM 826 N N . TYR A 1 105 ? 6.409 -5.781 -0.369 1.00 96.50 105 TYR A N 1
ATOM 827 C CA . TYR A 1 105 ? 5.813 -6.448 -1.518 1.00 96.50 105 TYR A CA 1
ATOM 828 C C . TYR A 1 105 ? 4.311 -6.188 -1.591 1.00 96.50 105 TYR A C 1
ATOM 830 O O . TYR A 1 105 ? 3.665 -5.819 -0.604 1.00 96.50 105 TYR A O 1
ATOM 838 N N . VAL A 1 106 ? 3.733 -6.478 -2.751 1.00 97.62 106 VAL A N 1
ATOM 839 C CA . VAL A 1 106 ? 2.288 -6.585 -2.955 1.00 97.62 106 VAL A CA 1
ATOM 840 C C . VAL A 1 106 ? 1.972 -7.976 -3.486 1.00 97.62 106 VAL A C 1
ATOM 842 O O . VAL A 1 106 ? 2.559 -8.406 -4.470 1.00 97.62 106 VAL A O 1
ATOM 845 N N . ILE A 1 107 ? 1.033 -8.685 -2.860 1.00 97.38 107 ILE A N 1
ATOM 846 C CA . ILE A 1 107 ? 0.505 -9.956 -3.367 1.00 97.38 107 ILE A CA 1
ATOM 847 C C . ILE A 1 107 ? -0.900 -9.712 -3.904 1.00 97.38 107 ILE A C 1
ATOM 849 O O . ILE A 1 107 ? -1.801 -9.349 -3.143 1.00 97.38 107 ILE A O 1
ATOM 853 N N . LEU A 1 108 ? -1.090 -9.966 -5.196 1.00 97.44 108 LEU A N 1
ATOM 854 C CA . LEU A 1 108 ? -2.372 -9.904 -5.890 1.00 97.44 108 LEU A CA 1
ATOM 855 C C . LEU A 1 108 ? -2.607 -11.238 -6.602 1.00 97.44 108 LEU A C 1
ATOM 857 O O . LEU A 1 108 ? -1.811 -11.639 -7.442 1.00 97.44 108 LEU A O 1
ATOM 861 N N . ASN A 1 109 ? -3.699 -11.931 -6.267 1.00 94.81 109 ASN A N 1
ATOM 862 C CA . ASN A 1 109 ? -4.080 -13.214 -6.881 1.00 94.81 109 ASN A CA 1
ATOM 863 C C . ASN A 1 109 ? -2.961 -14.281 -6.888 1.00 94.81 109 ASN A C 1
ATOM 865 O O . ASN A 1 109 ? -2.866 -15.083 -7.810 1.00 94.81 109 ASN A O 1
ATOM 869 N N . GLY A 1 110 ? -2.110 -14.289 -5.857 1.00 93.88 110 GLY A N 1
ATOM 870 C CA . GLY A 1 110 ? -0.972 -15.210 -5.738 1.00 93.88 110 GLY A CA 1
ATOM 871 C C . GLY A 1 110 ? 0.308 -14.747 -6.442 1.00 93.88 110 GLY A C 1
ATOM 872 O O . GLY A 1 110 ? 1.359 -15.331 -6.200 1.00 93.88 110 GLY A O 1
ATOM 873 N N . THR A 1 111 ? 0.253 -13.681 -7.244 1.00 95.19 111 THR A N 1
ATOM 874 C CA . THR A 1 111 ? 1.433 -13.043 -7.835 1.00 95.19 111 THR A CA 1
ATOM 875 C C . THR A 1 111 ? 2.010 -12.016 -6.871 1.00 95.19 111 THR A C 1
ATOM 877 O O . THR A 1 111 ? 1.281 -11.166 -6.355 1.00 95.19 111 THR A O 1
ATOM 880 N N . THR A 1 112 ? 3.320 -12.086 -6.649 1.00 95.31 112 THR A N 1
ATOM 881 C CA . THR A 1 112 ? 4.067 -11.139 -5.816 1.00 95.31 112 THR A CA 1
ATOM 882 C C . THR A 1 112 ? 4.760 -10.100 -6.692 1.00 95.31 112 THR A C 1
ATOM 884 O O . THR A 1 112 ? 5.468 -10.458 -7.627 1.00 95.31 112 THR A O 1
ATOM 887 N N . TYR A 1 113 ? 4.583 -8.829 -6.348 1.00 94.38 113 TYR A N 1
ATOM 888 C CA . TYR A 1 113 ? 5.253 -7.670 -6.929 1.00 94.38 113 TYR A CA 1
ATOM 889 C C . TYR A 1 113 ? 6.192 -7.094 -5.859 1.00 94.38 113 TYR A C 1
ATOM 891 O O . TYR A 1 1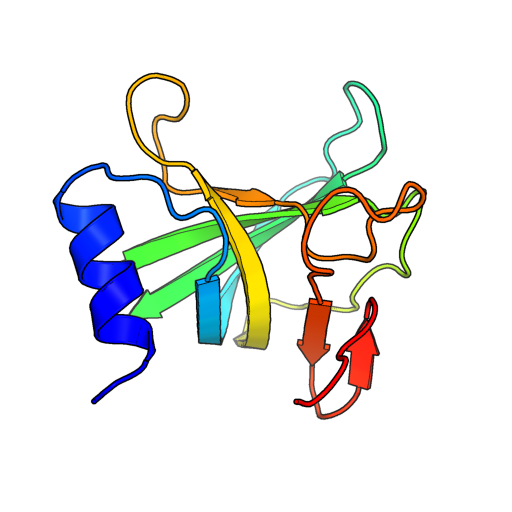13 ? 5.728 -6.707 -4.784 1.00 94.38 113 TYR A O 1
ATOM 899 N N . GLY A 1 114 ? 7.502 -7.102 -6.119 1.00 88.00 114 GLY A N 1
ATOM 900 C CA . GLY A 1 114 ? 8.553 -6.990 -5.091 1.00 88.00 114 GLY A CA 1
ATOM 901 C C . GLY A 1 114 ? 8.987 -8.363 -4.558 1.00 88.00 114 GLY A C 1
ATOM 902 O O . GLY A 1 114 ? 8.604 -9.395 -5.113 1.00 88.00 114 GLY A O 1
ATOM 903 N N . HIS A 1 115 ? 9.767 -8.409 -3.479 1.00 79.06 115 HIS A N 1
ATOM 904 C CA . HIS A 1 115 ? 10.283 -9.655 -2.918 1.00 79.06 115 HIS A CA 1
ATOM 905 C C . HIS A 1 115 ? 9.542 -10.047 -1.644 1.00 79.06 115 HIS A C 1
ATOM 907 O O . HIS A 1 115 ? 9.718 -9.480 -0.565 1.00 79.06 115 HIS A O 1
ATOM 913 N N . ALA A 1 116 ? 8.742 -11.103 -1.753 1.00 59.91 116 ALA A N 1
ATOM 914 C CA . ALA A 1 116 ? 8.278 -11.842 -0.595 1.00 59.91 116 ALA A CA 1
ATOM 915 C C . ALA A 1 116 ? 9.368 -12.842 -0.193 1.00 59.91 116 ALA A C 1
ATOM 917 O O . ALA A 1 116 ? 9.296 -14.015 -0.557 1.00 59.91 116 ALA A O 1
ATOM 918 N N . THR A 1 117 ? 10.381 -12.416 0.566 1.00 46.06 117 THR A N 1
ATOM 919 C CA . THR A 1 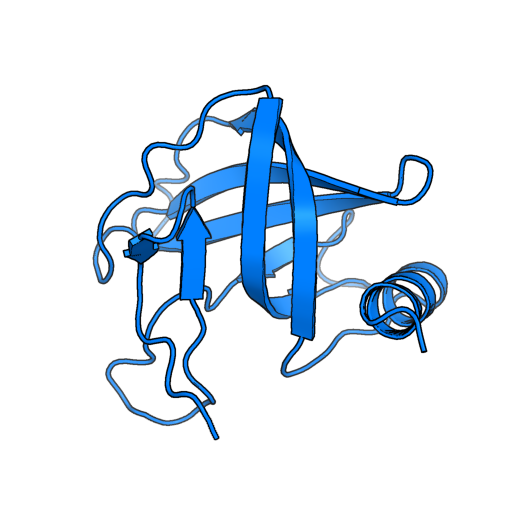117 ? 11.108 -13.405 1.367 1.00 46.06 117 THR A CA 1
ATOM 920 C C . THR A 1 117 ? 10.142 -13.900 2.439 1.00 46.06 117 THR A C 1
ATOM 922 O O . THR A 1 117 ? 9.762 -13.173 3.361 1.00 46.06 117 THR A O 1
ATOM 925 N N . GLY A 1 118 ? 9.692 -15.147 2.286 1.00 36.94 118 GLY A N 1
ATOM 926 C CA . GLY A 1 118 ? 9.204 -15.924 3.421 1.00 36.94 118 GLY A CA 1
ATOM 927 C C . GLY A 1 118 ? 10.296 -16.038 4.499 1.00 36.94 118 GLY A C 1
ATOM 928 O O . GLY A 1 118 ? 11.460 -15.776 4.192 1.00 36.94 118 GLY A O 1
ATOM 929 N N . PRO A 1 119 ? 9.916 -16.351 5.751 1.00 39.03 119 PRO A N 1
ATOM 930 C CA . PRO A 1 119 ? 10.834 -16.435 6.891 1.00 39.03 119 PRO A CA 1
ATOM 931 C C . PRO A 1 119 ? 12.021 -17.376 6.660 1.00 39.03 119 PRO A C 1
ATOM 933 O O . PRO A 1 119 ? 11.841 -18.389 5.945 1.00 39.03 119 PRO A O 1
#

Radius of gyration: 13.15 Å; chains: 1; bounding box: 35×31×30 Å

Foldseek 3Di:
DPLCVVVVVCQVVQHKDQKGKQFFWFFQFWDDWDPPPATWGWTWTDRDDPQIEIETERCVQKPDDPDDGGFTKMKMAIWHGPDVDPHIYGYQLAQDPVNPGDHHWMATPNDIIHDDPDD

pLDDT: mean 91.37, std 11.45, range [36.94, 98.56]

Sequence (119 aa):
MNLNSEITSAIKNSAPLKYAIVKNAQVVKSLPDDKNGPLHQRWIMEIENGITITVFHNVDIAERVPVTVGSRLTVAGELEYGDKWKDPIMHWTHDDPQNRRKAGYVILNGTTYGHATGP

Secondary structure (DSSP, 8-state):
--HHHHHHHHHHTT--EEEEEEEEEEEEEEEEEE-SSS-EEEEEEEEETTEEEEEEEETTTSPPP---TT-EEEEEEEEEEETTEEEEEEE--S--TT--SPPPEEEETTEEEE-----